Protein AF-A0A1F4DFY2-F1 (afdb_monomer)

Secondary structure (DSSP, 8-state):
----PPPPPTT-S---HHHHHHHHHHHT--HHHHHHHHHHTTSS-HHHHHHHHHHIIIIIHHHHHHHH---SS-HHHHHHHHHHHHHHHHHHHHHHTTSS-HHHHHHHHHHTT--HHHHHHHHHHTT----

Sequence (131 aa):
MVQVDQRAAPGSQAIQLYDVALLAHHFGVSRISALYRLKNLRLIDEREFQRLKSEEDTGAEKAVADFLAAADPVEERATRDEFRRRFLGLALEANRREEITQSKLTELAAMVGMKPRDVARLLSSAGFDKA

Foldseek 3Di:
DDPDDDDQPQLNDQDALLNLLLVCVVVVHDSLVSLVVCVVVVSDDPVSSVVSVVLCVVPLVVLSCVLLPFDPDDPVSSVLSNCLSVQLVVLVVCCVVVVDPLVVSLVSNVVSPDDSVSSVSNCVSRVVPDD

Nearest PDB structures (foldseek):
  8cqd-assembly1_B  TM=3.254E-01  e=4.197E+00  uncultured Gammaproteobacteria bacterium
  8cqd-assembly1_D  TM=3.734E-01  e=7.024E+00  uncultured Gammaproteobacteria bacterium
  5cxi-assembly1_A  TM=3.503E-01  e=7.785E+00  Mycobacterium tuberculosis H37Rv
  5cw8-assembly1_B  TM=2.869E-01  e=9.566E+00  Mycobacterium tuberculosis H37Rv

Radius of gyration: 15.31 Å; Cα contacts (8 Å, |Δi|>4): 91; chains: 1; bounding box: 40×36×36 Å

Mean predicted aligned error: 10.97 Å

Solvent-accessible surface area (backbone atoms only — not comparable to full-atom values): 7783 Å² total; per-residue (Å²): 134,84,82,75,79,74,76,72,57,91,82,68,68,82,84,47,68,67,56,38,44,52,51,8,60,76,70,75,47,54,49,69,57,35,51,54,49,37,44,75,69,64,73,40,55,72,68,56,48,53,51,51,49,50,46,50,76,70,54,51,45,56,47,54,43,61,66,58,69,54,68,76,93,41,75,72,53,40,52,53,34,49,50,45,48,55,53,50,53,52,43,51,53,34,37,76,70,66,76,38,51,72,69,53,42,52,54,56,42,43,76,72,70,47,53,73,71,58,50,51,46,40,39,52,66,71,67,62,74,78,134

Structure (mmCIF, N/CA/C/O backbone):
data_AF-A0A1F4DFY2-F1
#
_entry.id   AF-A0A1F4DFY2-F1
#
loop_
_atom_site.group_PDB
_atom_site.id
_atom_site.type_symbol
_atom_site.label_atom_id
_atom_site.label_alt_id
_atom_site.label_comp_id
_atom_site.label_asym_id
_atom_site.label_entity_id
_atom_site.label_seq_id
_atom_site.pdbx_PDB_ins_code
_atom_site.Cartn_x
_atom_site.Cartn_y
_atom_site.Cartn_z
_atom_site.occupancy
_atom_site.B_iso_or_equiv
_atom_site.auth_seq_id
_atom_site.auth_comp_id
_atom_site.auth_asym_id
_atom_site.auth_atom_id
_atom_site.pdbx_PDB_model_num
ATOM 1 N N . MET A 1 1 ? -15.963 -24.064 19.333 1.00 37.53 1 MET A N 1
ATOM 2 C CA . MET A 1 1 ? -16.410 -23.837 17.942 1.00 37.53 1 MET A CA 1
ATOM 3 C C . MET A 1 1 ? -15.309 -23.050 17.258 1.00 37.53 1 MET A C 1
ATOM 5 O O . MET A 1 1 ? -14.998 -21.971 17.737 1.00 37.53 1 MET A O 1
ATOM 9 N N . VAL A 1 2 ? -14.643 -23.612 16.250 1.00 43.22 2 VAL A N 1
ATOM 10 C CA . VAL A 1 2 ? -13.632 -22.875 15.474 1.00 43.22 2 VAL A CA 1
ATOM 11 C C . VAL A 1 2 ? -14.401 -22.033 14.460 1.00 43.22 2 VAL A C 1
ATOM 13 O O . VAL A 1 2 ? -15.092 -22.601 13.616 1.00 43.22 2 VAL A O 1
ATOM 16 N N . GLN A 1 3 ? -14.360 -20.705 14.586 1.00 40.03 3 GLN A N 1
ATOM 17 C CA . GLN A 1 3 ? -14.871 -19.824 13.538 1.00 40.03 3 GLN A CA 1
ATOM 18 C C . GLN A 1 3 ? -13.947 -19.970 12.331 1.00 40.03 3 GLN A C 1
ATOM 20 O O . GLN A 1 3 ? -12.780 -19.594 12.374 1.00 40.03 3 GLN A O 1
ATOM 25 N N . VAL A 1 4 ? -14.457 -20.607 11.281 1.00 43.12 4 VAL A N 1
ATOM 26 C CA . VAL A 1 4 ? -13.789 -20.642 9.985 1.00 43.12 4 VAL A CA 1
ATOM 27 C C . VAL A 1 4 ? -14.144 -19.334 9.303 1.00 43.12 4 VAL A C 1
ATOM 29 O O . VAL A 1 4 ? -15.251 -19.190 8.787 1.00 43.12 4 VAL A O 1
ATOM 32 N N . ASP A 1 5 ? -13.225 -18.377 9.358 1.00 50.53 5 ASP A N 1
ATOM 33 C CA . ASP A 1 5 ? -13.340 -17.164 8.565 1.00 50.53 5 ASP A CA 1
ATOM 34 C C . ASP A 1 5 ? -13.264 -17.554 7.082 1.00 50.53 5 ASP A C 1
ATOM 36 O O . ASP A 1 5 ? -12.332 -18.241 6.633 1.00 50.53 5 ASP A O 1
ATOM 40 N N . GLN A 1 6 ? -14.321 -17.243 6.333 1.00 46.38 6 GLN A N 1
ATOM 41 C CA . GLN A 1 6 ? -14.402 -17.625 4.931 1.00 46.38 6 GLN A CA 1
ATOM 42 C C . GLN A 1 6 ? -13.344 -16.828 4.178 1.00 46.38 6 GLN A C 1
ATOM 44 O O . GLN A 1 6 ? -13.362 -15.599 4.174 1.00 46.38 6 GLN A O 1
ATOM 49 N N . ARG A 1 7 ? -12.419 -17.520 3.498 1.00 50.69 7 ARG A N 1
ATOM 50 C CA . ARG A 1 7 ? -11.522 -16.850 2.552 1.00 50.69 7 ARG A CA 1
ATOM 51 C C . ARG A 1 7 ? -12.397 -16.060 1.584 1.00 50.69 7 ARG A C 1
ATOM 53 O O . ARG A 1 7 ? -13.225 -16.658 0.898 1.00 50.69 7 ARG A O 1
ATOM 60 N N . ALA A 1 8 ? -12.202 -14.741 1.540 1.00 51.12 8 ALA A N 1
ATOM 61 C CA . ALA A 1 8 ? -12.824 -13.894 0.532 1.00 51.12 8 ALA A CA 1
ATOM 62 C C . ALA A 1 8 ? -12.643 -14.556 -0.845 1.00 51.12 8 ALA A C 1
ATOM 64 O O . ALA A 1 8 ? -11.573 -15.123 -1.111 1.00 51.12 8 ALA A O 1
ATOM 65 N N . ALA A 1 9 ? -13.694 -14.551 -1.669 1.00 48.84 9 ALA A N 1
ATOM 66 C CA . ALA A 1 9 ? -13.674 -15.236 -2.953 1.00 48.84 9 ALA A CA 1
ATOM 67 C C . ALA A 1 9 ? -12.418 -14.827 -3.752 1.00 48.84 9 ALA A C 1
ATOM 69 O O . ALA A 1 9 ? -11.998 -13.669 -3.684 1.00 48.84 9 ALA A O 1
ATOM 70 N N . PRO A 1 10 ? -11.775 -15.748 -4.491 1.00 42.94 10 PRO A N 1
ATOM 71 C CA . PRO A 1 10 ? -10.627 -15.399 -5.322 1.00 42.94 10 PRO A CA 1
ATOM 72 C C . PRO A 1 10 ? -10.972 -14.204 -6.227 1.00 42.94 10 PRO A C 1
ATOM 74 O O . PRO A 1 10 ? -11.944 -14.266 -6.974 1.00 42.94 10 PRO A O 1
ATOM 77 N N . GLY A 1 11 ? -10.219 -13.105 -6.117 1.00 51.62 11 GLY A N 1
ATOM 78 C CA . GLY A 1 11 ? -10.480 -11.863 -6.859 1.00 51.62 11 GLY A CA 1
ATOM 79 C C . GLY A 1 11 ? -11.500 -10.899 -6.233 1.00 51.62 11 GLY A C 1
ATOM 80 O O . GLY A 1 11 ? -11.770 -9.862 -6.822 1.00 51.62 11 GLY A O 1
ATOM 81 N N . SER A 1 12 ? -12.053 -11.182 -5.047 1.00 54.88 12 SER A N 1
ATOM 82 C CA . SER A 1 12 ? -12.945 -10.251 -4.331 1.00 54.88 12 SER A CA 1
ATOM 83 C C . SER A 1 12 ? -12.213 -9.309 -3.368 1.00 54.88 12 SER A C 1
ATOM 85 O O . SER A 1 12 ? -12.847 -8.485 -2.710 1.00 54.88 12 SER A O 1
ATOM 87 N N . GLN A 1 13 ? -10.896 -9.462 -3.214 1.00 67.12 13 GLN A N 1
ATOM 88 C CA . GLN A 1 13 ? -10.068 -8.548 -2.429 1.00 67.12 13 GLN A CA 1
ATOM 89 C C . GLN A 1 13 ? -9.630 -7.405 -3.339 1.00 67.12 13 GLN A C 1
ATOM 91 O O . GLN A 1 13 ? -8.865 -7.620 -4.276 1.00 6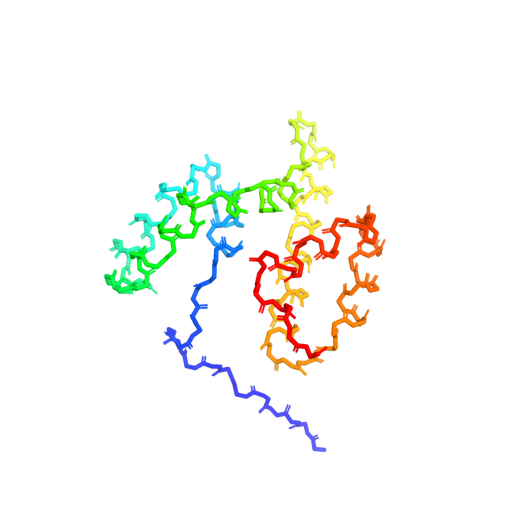7.12 13 GLN A O 1
ATOM 96 N N . ALA A 1 14 ? -10.126 -6.199 -3.062 1.00 79.50 14 ALA A N 1
ATOM 97 C CA . ALA A 1 14 ? -9.718 -5.007 -3.790 1.00 79.50 14 ALA A CA 1
ATOM 98 C C . ALA A 1 14 ? -8.230 -4.735 -3.534 1.00 79.50 14 ALA A C 1
ATOM 100 O O . ALA A 1 14 ? -7.852 -4.421 -2.402 1.00 79.50 14 ALA A O 1
ATOM 101 N N . ILE A 1 15 ? -7.408 -4.831 -4.582 1.00 84.94 15 ILE A N 1
ATOM 102 C CA . ILE A 1 15 ? -5.970 -4.544 -4.510 1.00 84.94 15 ILE A CA 1
ATOM 103 C C . ILE A 1 15 ? -5.765 -3.074 -4.131 1.00 84.94 15 ILE A C 1
ATOM 105 O O . ILE A 1 15 ? -6.375 -2.177 -4.722 1.00 84.94 15 ILE A O 1
ATOM 109 N N . GLN A 1 16 ? -4.905 -2.822 -3.149 1.00 85.06 16 GLN A N 1
ATOM 110 C CA . GLN A 1 16 ? -4.552 -1.481 -2.688 1.00 85.06 16 GLN A CA 1
ATOM 111 C C . GLN A 1 16 ? -3.171 -1.058 -3.194 1.00 85.06 16 GLN A C 1
ATOM 113 O O . GLN A 1 16 ? -2.349 -1.881 -3.601 1.00 85.06 16 GLN A O 1
ATOM 118 N N . LEU A 1 17 ? -2.875 0.243 -3.132 1.00 82.00 17 LEU A N 1
ATOM 119 C CA . LEU A 1 17 ? -1.583 0.769 -3.578 1.00 82.00 17 LEU A CA 1
ATOM 120 C C . LEU A 1 17 ? -0.398 0.165 -2.797 1.00 82.00 17 LEU A C 1
ATOM 122 O O . LEU A 1 17 ? 0.667 -0.068 -3.369 1.00 82.00 17 LEU A O 1
ATOM 126 N N . TYR A 1 18 ? -0.579 -0.163 -1.512 1.00 79.44 18 TYR A N 1
ATOM 127 C CA . TYR A 1 18 ? 0.463 -0.822 -0.716 1.00 79.44 18 TYR A CA 1
ATOM 128 C C . TYR A 1 18 ? 0.763 -2.258 -1.187 1.00 79.44 18 TYR A C 1
ATOM 130 O O . TYR A 1 18 ? 1.915 -2.685 -1.106 1.00 79.44 18 TYR A O 1
ATOM 138 N N . ASP A 1 19 ? -0.217 -2.982 -1.743 1.00 84.94 19 ASP A N 1
ATOM 139 C CA . ASP A 1 19 ? -0.008 -4.321 -2.318 1.00 84.94 19 ASP A CA 1
ATOM 140 C C . ASP A 1 19 ? 0.846 -4.236 -3.585 1.00 84.94 19 ASP A C 1
ATOM 142 O O . ASP A 1 19 ? 1.801 -4.991 -3.772 1.00 84.94 19 ASP A O 1
ATOM 146 N N . VAL A 1 20 ? 0.539 -3.258 -4.441 1.00 87.12 20 VAL A N 1
ATOM 147 C CA . VAL A 1 20 ? 1.302 -2.954 -5.660 1.00 87.12 20 VAL A CA 1
ATOM 148 C C . VAL A 1 20 ? 2.751 -2.637 -5.309 1.00 87.12 20 VAL A C 1
ATOM 150 O O . VAL A 1 20 ? 3.678 -3.114 -5.963 1.00 87.12 20 VAL A O 1
ATOM 153 N N . ALA A 1 21 ? 2.951 -1.854 -4.255 1.00 81.62 21 ALA A N 1
ATOM 154 C CA . ALA A 1 21 ? 4.263 -1.463 -3.784 1.00 81.62 21 ALA A CA 1
ATOM 155 C C . ALA A 1 21 ? 5.059 -2.658 -3.232 1.00 81.62 21 ALA A C 1
ATOM 157 O O . ALA A 1 21 ? 6.239 -2.820 -3.553 1.00 81.62 21 ALA A O 1
ATOM 158 N N . LEU A 1 22 ? 4.404 -3.536 -2.465 1.00 79.81 22 LEU A N 1
ATOM 159 C CA . LEU A 1 22 ? 4.998 -4.779 -1.978 1.00 79.81 22 LEU A CA 1
ATOM 160 C C . LEU A 1 22 ? 5.439 -5.682 -3.141 1.00 79.81 22 LEU A C 1
ATOM 162 O O . LEU A 1 22 ? 6.557 -6.199 -3.128 1.00 79.81 22 LEU A O 1
ATOM 166 N N . LEU A 1 23 ? 4.590 -5.836 -4.162 1.00 84.75 23 LEU A N 1
ATOM 167 C CA . LEU A 1 23 ? 4.889 -6.621 -5.363 1.00 84.75 23 LEU A CA 1
ATOM 168 C C . LEU A 1 23 ? 6.053 -6.026 -6.156 1.00 84.75 23 LEU A C 1
ATOM 170 O O . LEU A 1 23 ? 6.967 -6.750 -6.547 1.00 84.75 23 LEU A O 1
ATOM 174 N N . ALA A 1 24 ? 6.038 -4.711 -6.368 1.00 85.06 24 ALA A N 1
ATOM 175 C CA . ALA A 1 24 ? 7.099 -3.995 -7.064 1.00 85.06 24 ALA A CA 1
ATOM 176 C C . ALA A 1 24 ? 8.458 -4.231 -6.393 1.00 85.06 24 ALA A C 1
ATOM 178 O O . ALA A 1 24 ? 9.417 -4.623 -7.056 1.00 85.06 24 ALA A O 1
ATOM 179 N N . HIS A 1 25 ? 8.506 -4.100 -5.064 1.00 77.00 25 HIS A N 1
ATOM 180 C CA . HIS A 1 25 ? 9.703 -4.387 -4.287 1.00 77.00 25 HIS A CA 1
ATOM 181 C C . HIS A 1 25 ? 10.125 -5.860 -4.394 1.00 77.00 25 HIS A C 1
ATOM 183 O O . HIS A 1 25 ? 11.288 -6.149 -4.654 1.00 77.00 25 HIS A O 1
ATOM 189 N N . HIS A 1 26 ? 9.195 -6.799 -4.198 1.00 80.19 26 HIS A N 1
ATOM 190 C CA . HIS A 1 26 ? 9.499 -8.233 -4.221 1.00 80.19 26 HIS A CA 1
ATOM 191 C C . HIS A 1 26 ? 10.094 -8.694 -5.559 1.00 80.19 26 HIS A C 1
ATOM 193 O O . HIS A 1 26 ? 11.004 -9.517 -5.574 1.00 80.19 26 HIS A O 1
ATOM 199 N N . PHE A 1 27 ? 9.611 -8.142 -6.675 1.00 82.94 27 PHE A N 1
ATOM 200 C CA . PHE A 1 27 ? 10.086 -8.488 -8.015 1.00 82.94 27 PHE A CA 1
ATOM 201 C C . PHE A 1 27 ? 11.176 -7.551 -8.560 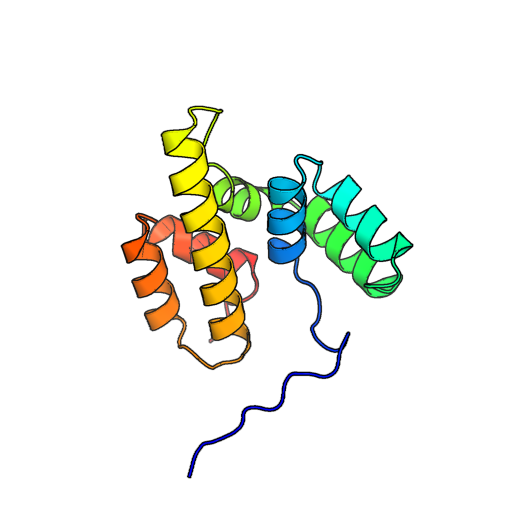1.00 82.94 27 PHE A C 1
ATOM 203 O O . PHE A 1 27 ? 11.622 -7.752 -9.688 1.00 82.94 27 PHE A O 1
ATOM 210 N N . GLY A 1 28 ? 11.603 -6.534 -7.803 1.00 81.06 28 GLY A N 1
ATOM 211 C CA . GLY A 1 28 ? 12.624 -5.576 -8.244 1.00 81.06 28 GLY A CA 1
ATOM 212 C C . GLY A 1 28 ? 12.203 -4.733 -9.454 1.00 81.06 28 GLY A C 1
ATOM 213 O O . GLY A 1 28 ? 13.030 -4.411 -10.304 1.00 81.06 28 GLY A O 1
ATOM 214 N N . VAL A 1 29 ? 10.914 -4.399 -9.564 1.00 84.50 29 VAL A N 1
ATOM 215 C CA . VAL A 1 29 ? 10.349 -3.609 -10.670 1.00 84.50 29 VAL A CA 1
ATOM 216 C C . VAL A 1 29 ? 9.754 -2.298 -10.165 1.00 84.50 29 VAL A C 1
ATOM 218 O O . VAL A 1 29 ? 9.514 -2.117 -8.975 1.00 84.50 29 VAL A O 1
ATOM 221 N N . SER A 1 30 ? 9.472 -1.366 -11.077 1.00 86.31 30 SER A N 1
ATOM 222 C CA . SER A 1 30 ? 8.747 -0.144 -10.717 1.00 86.31 30 SER A CA 1
ATOM 223 C C . SER A 1 30 ? 7.283 -0.441 -10.340 1.00 86.31 30 SER A C 1
ATOM 225 O O . SER A 1 30 ? 6.685 -1.398 -10.844 1.00 86.31 30 SER A O 1
ATOM 227 N N . ARG A 1 31 ? 6.669 0.411 -9.505 1.00 85.69 31 ARG A N 1
ATOM 228 C CA . ARG A 1 31 ? 5.240 0.301 -9.138 1.00 85.69 31 ARG A CA 1
ATOM 229 C C . ARG A 1 31 ? 4.325 0.387 -10.359 1.00 85.69 31 ARG A C 1
ATOM 231 O O . ARG A 1 31 ? 3.420 -0.431 -10.500 1.00 85.69 31 ARG A O 1
ATOM 238 N N . ILE A 1 32 ? 4.626 1.277 -11.307 1.00 90.50 32 ILE A N 1
ATOM 239 C CA . ILE A 1 32 ? 3.877 1.367 -12.566 1.00 90.50 32 ILE A CA 1
ATOM 240 C C . ILE A 1 32 ? 4.006 0.082 -13.406 1.00 90.50 32 ILE A C 1
ATOM 242 O O . ILE A 1 32 ? 3.013 -0.396 -13.953 1.00 90.50 32 ILE A O 1
ATOM 246 N N . SER A 1 33 ? 5.188 -0.546 -13.456 1.00 92.06 33 SER A N 1
ATOM 247 C CA . SER A 1 33 ? 5.372 -1.851 -14.111 1.00 92.06 33 SER A CA 1
ATOM 248 C C . SER A 1 33 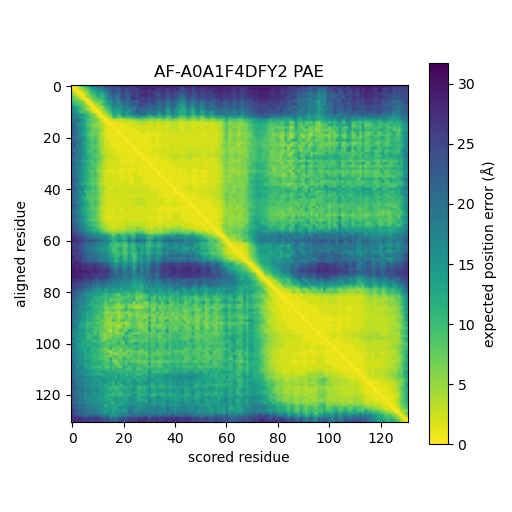? 4.551 -2.951 -13.430 1.00 92.06 33 SER A C 1
ATOM 250 O O . SER A 1 33 ? 3.932 -3.761 -14.124 1.00 92.06 33 SER A O 1
ATOM 252 N N . ALA A 1 34 ? 4.502 -2.966 -12.094 1.00 92.00 34 ALA A N 1
ATOM 253 C CA . ALA A 1 34 ? 3.673 -3.898 -11.333 1.00 92.00 34 ALA A CA 1
ATOM 254 C C . ALA A 1 34 ? 2.170 -3.694 -11.617 1.00 92.00 34 ALA A C 1
ATOM 256 O O . ALA A 1 34 ? 1.472 -4.675 -11.874 1.00 92.00 34 ALA A O 1
ATOM 257 N N . LEU A 1 35 ? 1.685 -2.445 -11.689 1.00 92.38 35 LEU A N 1
ATOM 258 C CA . LEU A 1 35 ? 0.294 -2.128 -12.059 1.00 92.38 35 LEU A CA 1
ATOM 259 C C . LEU A 1 35 ? -0.087 -2.671 -13.438 1.00 92.38 35 LEU A C 1
ATOM 261 O O . LEU A 1 35 ? -1.107 -3.347 -13.583 1.00 92.38 35 LEU A O 1
ATOM 265 N N . TYR A 1 36 ? 0.741 -2.424 -14.457 1.00 95.50 36 TYR A N 1
ATOM 266 C CA . TYR A 1 36 ? 0.489 -2.976 -15.790 1.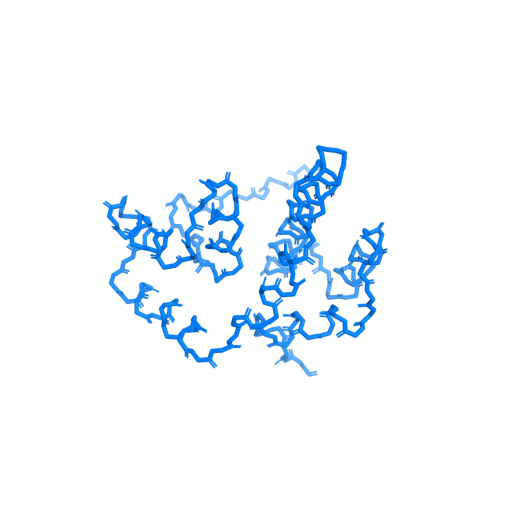00 95.50 36 TYR A CA 1
ATOM 267 C C . TYR A 1 36 ? 0.509 -4.506 -15.785 1.00 95.50 36 TYR A C 1
ATOM 269 O O . TYR A 1 36 ? -0.271 -5.132 -16.503 1.00 95.50 36 TYR A O 1
ATOM 277 N N . ARG A 1 37 ? 1.362 -5.132 -14.965 1.00 95.12 37 ARG A N 1
ATOM 278 C CA . ARG A 1 37 ? 1.401 -6.592 -14.835 1.00 95.12 37 ARG A CA 1
ATOM 279 C C . ARG A 1 37 ? 0.112 -7.140 -14.222 1.00 95.12 37 ARG A C 1
ATOM 281 O O . ARG A 1 37 ? -0.416 -8.108 -14.762 1.00 95.12 37 ARG A O 1
ATOM 288 N N . LEU A 1 38 ? -0.418 -6.508 -13.173 1.00 93.81 38 LEU A N 1
ATOM 289 C CA . LEU A 1 38 ? -1.701 -6.877 -12.559 1.00 93.81 38 LEU A CA 1
ATOM 290 C C . LEU A 1 38 ? -2.858 -6.792 -13.565 1.00 93.81 38 LEU A C 1
ATOM 292 O O . LEU A 1 38 ? -3.631 -7.743 -13.691 1.00 93.81 38 LEU A O 1
ATOM 296 N N . LYS A 1 39 ? -2.920 -5.703 -14.344 1.00 94.25 39 LYS A N 1
ATOM 297 C CA . LYS A 1 39 ? -3.911 -5.525 -15.418 1.00 94.25 39 LYS A CA 1
ATOM 298 C C . LYS A 1 39 ? -3.775 -6.594 -16.506 1.00 94.25 39 LYS A C 1
ATOM 300 O O . LYS A 1 39 ? -4.756 -7.228 -16.886 1.00 94.25 39 LYS A O 1
ATOM 305 N N . ASN A 1 40 ? -2.555 -6.850 -16.980 1.00 94.56 40 ASN A N 1
ATOM 306 C CA . ASN A 1 40 ? -2.297 -7.843 -18.030 1.00 94.56 40 ASN A CA 1
ATOM 307 C C . ASN A 1 40 ? -2.629 -9.276 -17.585 1.00 94.56 40 ASN A C 1
ATOM 309 O O . ASN A 1 40 ? -3.038 -10.094 -18.406 1.00 94.56 40 ASN A O 1
ATOM 313 N N . LEU A 1 41 ? -2.477 -9.574 -16.292 1.00 94.44 41 LEU A N 1
ATOM 314 C CA . LEU A 1 41 ? -2.864 -10.850 -15.686 1.00 94.44 41 LEU A CA 1
ATOM 315 C C . LEU A 1 41 ? -4.357 -10.931 -15.337 1.00 94.44 41 LEU A C 1
ATOM 317 O O . LEU A 1 41 ? -4.798 -11.970 -14.855 1.00 94.44 41 LEU A O 1
ATOM 321 N N . ARG A 1 42 ? -5.134 -9.870 -15.602 1.00 90.81 42 ARG A N 1
ATOM 322 C CA . ARG A 1 42 ? -6.568 -9.765 -15.286 1.00 90.81 42 ARG A CA 1
ATOM 323 C C . ARG A 1 42 ? -6.875 -9.946 -13.795 1.00 90.81 42 ARG A C 1
ATOM 325 O O . ARG A 1 42 ? -7.932 -10.455 -13.440 1.00 90.81 42 ARG A O 1
ATOM 332 N N . LEU A 1 43 ? -5.938 -9.544 -12.935 1.00 89.69 43 LEU A N 1
ATOM 333 C CA . LEU A 1 43 ? -6.129 -9.518 -11.481 1.00 89.69 43 LEU A CA 1
ATOM 334 C C . LEU A 1 43 ? -6.822 -8.234 -11.011 1.00 89.69 43 LEU A C 1
ATOM 336 O O . LEU A 1 43 ? -7.330 -8.205 -9.898 1.00 89.69 43 LEU A O 1
ATOM 340 N N . ILE A 1 44 ? -6.822 -7.202 -11.858 1.00 91.19 44 ILE A N 1
ATOM 341 C CA . ILE A 1 44 ? -7.572 -5.956 -11.690 1.00 91.19 44 ILE A CA 1
ATOM 342 C C . ILE A 1 44 ? -8.241 -5.583 -13.012 1.00 91.19 44 ILE A C 1
ATOM 344 O O . ILE A 1 44 ? -7.708 -5.895 -14.087 1.00 91.19 44 ILE A O 1
ATOM 348 N N . ASP A 1 45 ? -9.383 -4.908 -12.940 1.00 90.81 45 ASP A N 1
ATOM 349 C CA . ASP A 1 45 ? -10.072 -4.363 -14.108 1.00 90.81 45 ASP A CA 1
ATOM 350 C C . ASP A 1 45 ? -9.551 -2.965 -14.517 1.00 90.81 45 ASP A C 1
ATOM 352 O O . ASP A 1 45 ? -8.628 -2.403 -13.917 1.00 90.81 45 ASP A O 1
ATOM 356 N N . GLU A 1 46 ? -10.114 -2.391 -15.589 1.00 92.44 46 GLU A N 1
ATOM 357 C CA . GLU A 1 46 ? -9.718 -1.056 -16.062 1.00 92.44 46 GLU A CA 1
ATOM 358 C C . GLU A 1 46 ? -10.000 0.035 -15.024 1.00 92.44 46 GLU A C 1
ATOM 360 O O . GLU A 1 46 ? -9.212 0.965 -14.870 1.00 92.44 46 GLU A O 1
ATOM 365 N N . ARG A 1 47 ? -11.116 -0.071 -14.299 1.00 92.12 47 ARG A N 1
ATOM 366 C CA . ARG A 1 47 ? -11.527 0.926 -13.310 1.00 92.12 47 ARG A CA 1
ATOM 367 C C . ARG A 1 47 ? -10.567 0.921 -12.123 1.00 92.12 47 ARG A C 1
ATOM 369 O O . ARG A 1 47 ? -10.141 1.986 -11.679 1.00 92.12 47 ARG A O 1
ATOM 376 N N . GLU A 1 48 ? -10.213 -0.258 -11.627 1.00 92.00 48 GLU A N 1
ATOM 377 C CA . GLU A 1 48 ? -9.232 -0.452 -10.563 1.00 92.00 48 GLU A CA 1
ATOM 378 C C . GLU A 1 48 ? -7.844 0.021 -10.987 1.00 92.00 48 GLU A C 1
ATOM 380 O O . GLU A 1 48 ? -7.175 0.708 -10.215 1.00 92.00 48 GLU A O 1
ATOM 385 N N . PHE A 1 49 ? -7.435 -0.272 -12.225 1.00 93.38 49 PHE A N 1
ATOM 386 C CA . PHE A 1 49 ? -6.175 0.216 -12.774 1.00 93.38 49 PHE A CA 1
ATOM 387 C C . PHE A 1 49 ? -6.109 1.746 -12.780 1.00 93.38 49 PHE A C 1
ATOM 389 O O . PHE A 1 49 ? -5.126 2.308 -12.302 1.00 93.38 49 PHE A O 1
ATOM 396 N N . GLN A 1 50 ? -7.144 2.429 -13.281 1.00 93.06 50 GLN A N 1
ATOM 397 C CA . GLN A 1 50 ? -7.161 3.895 -13.313 1.00 93.06 50 GLN A CA 1
ATOM 398 C C . GLN A 1 50 ? -7.178 4.498 -11.906 1.00 93.06 50 GLN A C 1
ATOM 400 O O . GLN A 1 50 ? -6.467 5.471 -11.660 1.00 93.06 50 GLN A O 1
ATOM 405 N N .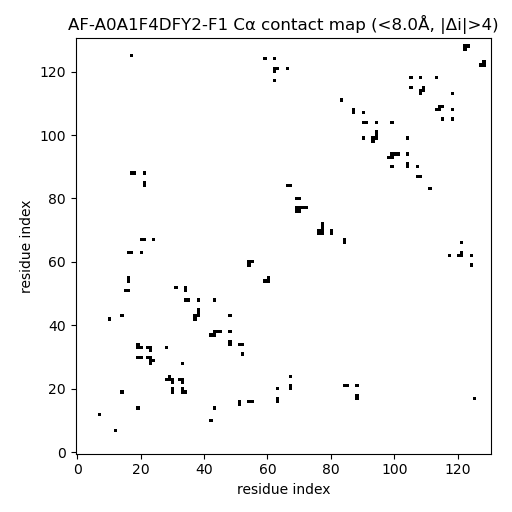 ARG A 1 51 ? -7.919 3.895 -10.963 1.00 90.62 51 ARG A N 1
ATOM 406 C CA . ARG A 1 51 ? -7.904 4.312 -9.554 1.00 90.62 51 ARG A CA 1
ATOM 407 C C . ARG A 1 51 ? -6.492 4.223 -8.973 1.00 90.62 51 ARG A C 1
ATOM 409 O O . ARG A 1 51 ? -5.958 5.237 -8.537 1.00 90.62 51 ARG A O 1
ATOM 416 N N . LEU A 1 52 ? -5.869 3.046 -9.023 1.00 88.62 52 LEU A N 1
ATOM 417 C CA . LEU A 1 52 ? -4.534 2.823 -8.459 1.00 88.62 52 LEU A CA 1
ATOM 418 C C . LEU A 1 52 ? -3.463 3.680 -9.140 1.00 88.62 52 LEU A C 1
ATOM 420 O O . LEU A 1 52 ? -2.565 4.192 -8.480 1.00 88.62 52 LEU A O 1
ATOM 424 N N . LYS A 1 53 ? -3.573 3.873 -10.458 1.00 90.38 53 LYS A N 1
ATOM 425 C CA . LYS A 1 53 ? -2.683 4.758 -11.208 1.00 90.38 53 LYS A CA 1
ATOM 426 C C . LYS A 1 53 ? -2.836 6.217 -10.774 1.00 90.38 53 LYS A C 1
ATOM 428 O O . LYS A 1 53 ? -1.833 6.888 -10.588 1.00 90.38 53 LYS A O 1
ATOM 433 N N . SER A 1 54 ? -4.063 6.690 -10.558 1.00 88.00 54 SER A N 1
ATOM 434 C CA . SER A 1 54 ? -4.297 8.051 -10.060 1.00 88.00 54 SER A CA 1
ATOM 435 C C . SER A 1 54 ? -3.789 8.259 -8.626 1.00 88.00 54 SER A C 1
ATOM 437 O O . SER A 1 54 ? -3.284 9.331 -8.305 1.00 88.00 54 SER A O 1
ATOM 439 N N . GLU A 1 55 ? -3.876 7.238 -7.767 1.00 82.12 55 GLU A N 1
ATOM 440 C CA . GLU A 1 55 ? -3.328 7.271 -6.403 1.00 82.12 55 GLU A CA 1
ATOM 441 C C . GLU A 1 55 ? -1.789 7.331 -6.408 1.00 82.12 55 GLU A C 1
ATOM 443 O O . GLU A 1 55 ? -1.203 8.068 -5.616 1.00 82.12 55 GLU A O 1
ATOM 448 N N . GLU A 1 56 ? -1.138 6.616 -7.333 1.00 79.06 56 GLU A N 1
ATOM 449 C CA . GLU A 1 56 ? 0.302 6.751 -7.592 1.00 79.06 56 GLU A CA 1
ATOM 450 C C . GLU A 1 56 ? 0.625 8.170 -8.102 1.00 79.06 56 GLU A C 1
ATOM 452 O O . GLU A 1 56 ? 1.393 8.887 -7.471 1.00 79.06 56 GLU A O 1
ATOM 457 N N . ASP A 1 57 ? -0.047 8.647 -9.154 1.00 78.62 57 ASP A N 1
ATOM 458 C CA . ASP A 1 57 ? 0.246 9.947 -9.783 1.00 78.62 57 ASP A CA 1
ATOM 459 C C . ASP A 1 57 ? 0.003 11.162 -8.849 1.00 78.62 57 ASP A C 1
ATOM 461 O O . ASP A 1 57 ? 0.582 12.232 -9.044 1.00 78.62 57 ASP A O 1
ATOM 465 N N . THR A 1 58 ? -0.851 11.031 -7.824 1.00 72.38 58 THR A N 1
ATOM 466 C CA . THR A 1 58 ? -1.185 12.114 -6.870 1.00 72.38 58 THR A CA 1
ATOM 467 C C . THR A 1 58 ? -0.211 12.250 -5.694 1.00 72.38 58 THR A C 1
ATOM 469 O O . THR A 1 58 ? -0.370 13.155 -4.872 1.00 72.38 58 THR A O 1
ATOM 472 N N . GLY A 1 59 ? 0.830 11.415 -5.604 1.00 62.56 59 GLY A N 1
ATOM 473 C CA . GLY A 1 59 ? 1.882 11.584 -4.595 1.00 62.56 59 GLY A CA 1
ATOM 474 C C . GLY A 1 59 ? 1.606 10.919 -3.240 1.00 62.56 59 GLY A C 1
ATOM 475 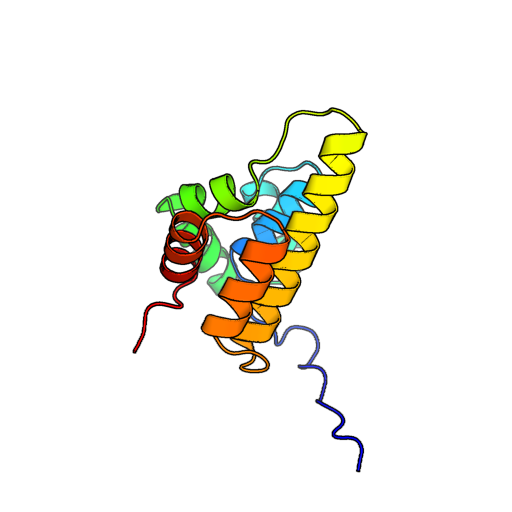O O . GLY A 1 59 ? 2.371 11.138 -2.291 1.00 62.56 59 GLY A O 1
ATOM 476 N N . ALA A 1 60 ? 0.610 10.023 -3.142 1.00 57.72 60 ALA A N 1
ATOM 477 C CA . ALA A 1 60 ? 0.567 9.014 -2.066 1.00 57.72 60 ALA A CA 1
ATOM 478 C C . ALA A 1 60 ? 1.858 8.156 -2.039 1.00 57.72 60 ALA A C 1
ATOM 480 O O . ALA A 1 60 ? 2.209 7.537 -1.029 1.00 57.72 60 ALA A O 1
ATOM 481 N N . GLU A 1 61 ? 2.620 8.220 -3.136 1.00 55.22 61 GLU A N 1
ATOM 482 C CA . GLU A 1 61 ? 3.979 7.739 -3.339 1.00 55.22 61 GLU A CA 1
ATOM 483 C C . GLU A 1 61 ? 4.911 7.951 -2.159 1.00 55.22 61 GLU A C 1
ATOM 485 O O . GLU A 1 61 ? 5.729 7.071 -1.924 1.00 55.22 61 GLU A O 1
ATOM 490 N N . LYS A 1 62 ? 4.833 9.078 -1.434 1.00 58.56 62 LYS A N 1
ATOM 491 C CA . LYS A 1 62 ? 5.810 9.396 -0.383 1.00 58.56 62 LYS A CA 1
ATOM 492 C C . LYS A 1 62 ? 5.627 8.534 0.860 1.00 58.56 62 LYS A C 1
ATOM 494 O O . LYS A 1 62 ? 6.612 8.071 1.411 1.00 58.56 62 LYS A O 1
ATOM 499 N N . ALA A 1 63 ? 4.391 8.256 1.268 1.00 59.91 63 ALA A N 1
ATOM 500 C CA . ALA A 1 63 ? 4.126 7.400 2.424 1.00 59.91 63 ALA A CA 1
ATOM 501 C C . ALA A 1 63 ? 4.404 5.922 2.110 1.00 59.91 63 ALA A C 1
ATOM 503 O O . ALA A 1 63 ? 4.944 5.201 2.944 1.00 59.91 63 ALA A O 1
ATOM 504 N N . VAL A 1 64 ? 4.103 5.490 0.882 1.00 58.34 64 VAL A N 1
ATOM 505 C CA . VAL A 1 64 ? 4.392 4.135 0.391 1.00 58.34 64 VA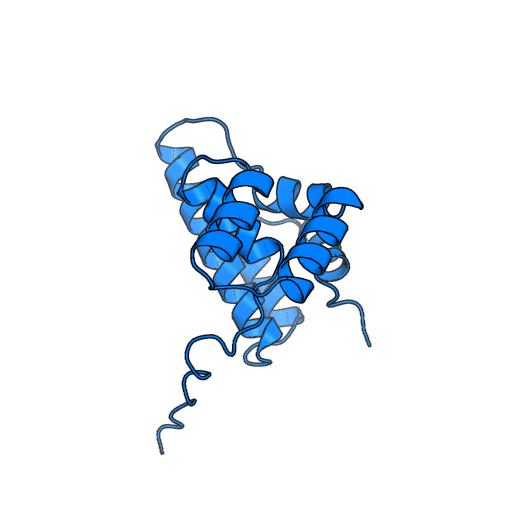L A CA 1
ATOM 506 C C . VAL A 1 64 ? 5.886 3.947 0.091 1.00 58.34 64 VAL A C 1
ATOM 508 O O . VAL A 1 64 ? 6.444 2.884 0.350 1.00 58.34 64 VAL A O 1
ATOM 511 N N . ALA A 1 65 ? 6.563 4.974 -0.425 1.00 57.56 65 ALA A N 1
ATOM 512 C CA . ALA A 1 65 ? 8.012 4.982 -0.583 1.00 57.56 65 ALA A CA 1
ATOM 513 C C . ALA A 1 65 ? 8.692 4.991 0.784 1.00 57.56 65 ALA A C 1
ATOM 515 O O . ALA A 1 65 ? 9.550 4.154 0.985 1.00 57.56 65 ALA A O 1
ATOM 516 N N . ASP A 1 66 ? 8.272 5.822 1.744 1.00 61.56 66 ASP A N 1
ATOM 517 C CA . ASP A 1 66 ? 8.787 5.811 3.123 1.00 61.56 66 ASP A CA 1
ATOM 518 C C . ASP A 1 66 ? 8.516 4.461 3.823 1.00 61.56 66 ASP A C 1
ATOM 520 O O . ASP A 1 66 ? 9.341 3.980 4.599 1.00 61.56 66 ASP A O 1
ATOM 524 N N . PHE A 1 67 ? 7.387 3.809 3.519 1.00 59.06 67 PHE A N 1
ATOM 525 C CA . PHE A 1 67 ? 7.060 2.459 3.989 1.00 59.06 67 PHE A CA 1
ATOM 526 C C . PHE A 1 67 ? 8.015 1.389 3.447 1.00 59.06 67 PHE A C 1
ATOM 528 O O . PHE A 1 67 ? 8.381 0.457 4.166 1.00 59.06 67 PHE A O 1
ATOM 535 N N . LEU A 1 68 ? 8.421 1.518 2.183 1.00 56.16 68 LEU A N 1
ATOM 536 C CA . LEU A 1 68 ? 9.331 0.587 1.519 1.00 56.16 68 LEU A CA 1
ATOM 537 C C . LEU A 1 68 ? 10.810 0.986 1.620 1.00 56.16 68 LEU A C 1
ATOM 539 O O . LEU A 1 68 ? 11.664 0.133 1.373 1.00 56.16 68 LEU A O 1
ATOM 543 N N . ALA A 1 69 ? 11.117 2.236 1.983 1.00 54.19 69 ALA A N 1
ATOM 544 C CA . ALA A 1 69 ? 12.451 2.825 2.071 1.00 54.19 69 ALA A CA 1
ATOM 545 C C . ALA A 1 69 ? 13.167 2.389 3.353 1.00 54.19 69 ALA A C 1
ATOM 547 O O . ALA A 1 69 ? 13.458 3.162 4.263 1.00 54.19 69 ALA A O 1
ATOM 548 N N . ALA A 1 70 ? 13.490 1.110 3.381 1.00 44.62 70 ALA A N 1
ATOM 549 C CA . ALA A 1 70 ? 14.686 0.572 4.003 1.00 44.62 70 ALA A CA 1
ATOM 550 C C . ALA A 1 70 ? 15.078 -0.612 3.110 1.00 44.62 70 ALA A C 1
ATOM 552 O O . ALA A 1 70 ? 14.237 -1.456 2.863 1.00 44.62 70 ALA A O 1
ATOM 553 N N . ALA A 1 71 ? 16.229 -0.765 2.482 1.00 44.19 71 ALA A N 1
ATOM 554 C CA . ALA A 1 71 ? 17.454 -0.011 2.382 1.00 44.19 71 ALA A CA 1
ATOM 555 C C . ALA A 1 71 ? 18.151 -0.486 1.086 1.00 44.19 71 ALA A C 1
ATOM 557 O O . ALA A 1 71 ? 17.770 -1.501 0.496 1.00 44.19 71 ALA A O 1
ATOM 558 N N . ASP A 1 72 ? 19.196 0.238 0.691 1.00 45.84 72 ASP A N 1
ATOM 559 C CA . ASP A 1 72 ? 20.244 -0.232 -0.219 1.00 45.84 72 ASP A CA 1
ATOM 560 C C . ASP A 1 72 ? 20.778 -1.638 0.149 1.00 45.84 72 ASP A C 1
ATOM 562 O O . ASP A 1 72 ? 20.730 -2.041 1.320 1.00 45.84 72 ASP A O 1
ATOM 566 N N . PRO A 1 73 ? 21.326 -2.383 -0.830 1.00 47.16 73 PRO A N 1
ATOM 567 C CA . PRO A 1 73 ? 21.639 -3.798 -0.704 1.00 47.16 73 PRO A CA 1
ATOM 568 C C . PRO A 1 73 ? 22.865 -4.027 0.188 1.00 47.16 73 PRO A C 1
ATOM 570 O O . PRO A 1 73 ? 24.012 -3.991 -0.248 1.00 47.16 73 PRO A O 1
ATOM 573 N N . VAL A 1 74 ? 22.602 -4.331 1.454 1.00 48.62 74 VAL A N 1
ATOM 574 C CA . VAL A 1 74 ? 23.480 -5.149 2.296 1.00 48.62 74 VAL A CA 1
ATOM 575 C C . VAL A 1 74 ? 22.631 -6.349 2.706 1.00 48.62 74 VAL A C 1
ATOM 577 O O . VAL A 1 74 ? 21.567 -6.145 3.283 1.00 48.62 74 VAL A O 1
ATOM 580 N N . GLU A 1 75 ? 23.032 -7.577 2.371 1.00 52.53 75 GLU A N 1
ATOM 581 C CA . GLU A 1 75 ? 22.172 -8.782 2.424 1.00 52.53 75 GLU A CA 1
ATOM 582 C C . GLU A 1 75 ? 21.451 -9.003 3.774 1.00 52.53 75 GLU A C 1
ATOM 584 O O . GLU A 1 75 ? 20.281 -9.398 3.812 1.00 52.53 75 GLU A O 1
ATOM 589 N N . GLU A 1 76 ? 22.089 -8.656 4.895 1.00 51.75 76 GLU A N 1
ATOM 590 C CA . GLU A 1 76 ? 21.465 -8.709 6.228 1.00 51.75 76 GLU A CA 1
ATOM 591 C C . GLU A 1 76 ? 20.404 -7.616 6.450 1.00 51.75 76 GLU A C 1
ATOM 593 O O . GLU A 1 76 ? 19.372 -7.867 7.081 1.00 51.75 76 GLU A O 1
ATOM 598 N N . ARG A 1 77 ? 20.611 -6.407 5.906 1.00 55.91 77 ARG A N 1
ATOM 599 C CA . ARG A 1 77 ? 19.597 -5.336 5.922 1.00 55.91 77 ARG A CA 1
ATOM 600 C C . ARG A 1 77 ? 18.441 -5.679 4.992 1.00 55.91 77 ARG A C 1
ATOM 602 O O . ARG A 1 77 ? 17.298 -5.594 5.420 1.00 55.91 77 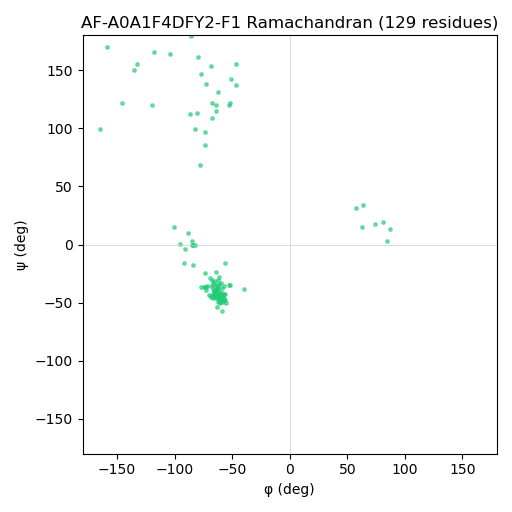ARG A O 1
ATOM 609 N N . ALA A 1 78 ? 18.732 -6.191 3.797 1.00 59.97 78 ALA A N 1
ATOM 610 C CA . ALA A 1 78 ? 17.722 -6.604 2.828 1.00 59.97 78 ALA A CA 1
ATOM 611 C C . ALA A 1 78 ? 16.747 -7.645 3.411 1.00 59.97 78 ALA A C 1
ATOM 613 O O . ALA A 1 78 ? 15.533 -7.504 3.249 1.00 59.97 78 ALA A O 1
ATOM 614 N N . THR A 1 79 ? 17.259 -8.626 4.165 1.00 63.16 79 THR A N 1
ATOM 615 C CA . THR A 1 79 ? 16.437 -9.656 4.828 1.00 63.16 79 THR A CA 1
ATOM 616 C C . THR A 1 79 ? 15.551 -9.062 5.928 1.00 63.16 79 THR A C 1
ATOM 618 O O . THR A 1 79 ? 14.353 -9.351 6.007 1.00 63.16 79 THR A O 1
ATOM 621 N N . ARG A 1 80 ? 16.116 -8.193 6.779 1.00 66.88 80 ARG A N 1
ATOM 622 C CA . ARG A 1 80 ? 15.368 -7.523 7.856 1.00 66.88 80 ARG A CA 1
ATOM 623 C C . ARG A 1 80 ? 14.287 -6.596 7.305 1.00 66.88 80 ARG A C 1
ATOM 625 O O . ARG A 1 80 ? 13.178 -6.542 7.840 1.00 66.88 80 ARG A O 1
ATOM 632 N N . ASP A 1 81 ? 14.602 -5.906 6.221 1.00 73.00 81 ASP A N 1
ATOM 633 C CA . ASP A 1 81 ? 13.698 -4.982 5.558 1.00 73.00 81 ASP A CA 1
ATOM 634 C C . ASP A 1 81 ? 12.589 -5.726 4.803 1.00 73.00 81 ASP A C 1
ATOM 636 O O . ASP A 1 81 ? 11.432 -5.304 4.814 1.00 73.00 81 ASP A O 1
ATOM 640 N N . GLU A 1 82 ? 12.890 -6.880 4.198 1.00 76.19 82 GLU A N 1
ATOM 641 C CA . GLU A 1 82 ? 11.877 -7.748 3.596 1.00 76.19 82 GLU A CA 1
ATOM 642 C C . GLU A 1 82 ? 10.897 -8.291 4.639 1.00 76.19 82 GLU A C 1
ATOM 644 O O . GLU A 1 82 ? 9.682 -8.211 4.431 1.00 76.19 82 GLU A O 1
ATOM 649 N N . PHE A 1 83 ? 11.401 -8.787 5.774 1.00 82.56 83 PHE A N 1
ATOM 650 C CA . PHE A 1 83 ? 10.551 -9.207 6.886 1.00 82.56 83 PHE A CA 1
ATOM 651 C C . PHE A 1 83 ? 9.630 -8.068 7.332 1.00 82.56 83 PHE A C 1
ATOM 653 O O . PHE A 1 83 ? 8.416 -8.256 7.414 1.00 82.56 83 PHE A O 1
ATOM 660 N N . ARG A 1 84 ? 10.192 -6.875 7.563 1.00 82.31 84 ARG A N 1
ATOM 661 C CA . ARG A 1 84 ? 9.437 -5.695 7.996 1.00 82.31 84 ARG A CA 1
ATOM 662 C C . ARG A 1 84 ? 8.323 -5.341 7.011 1.00 82.31 84 ARG A C 1
ATOM 664 O O . ARG A 1 84 ? 7.190 -5.142 7.440 1.00 82.31 84 ARG A O 1
ATOM 671 N N . ARG A 1 85 ? 8.608 -5.323 5.706 1.00 79.12 85 ARG A N 1
ATOM 672 C CA . ARG A 1 85 ? 7.610 -5.050 4.657 1.00 79.12 85 ARG A CA 1
ATOM 673 C C . ARG A 1 85 ? 6.472 -6.065 4.650 1.00 79.12 85 ARG A C 1
ATOM 675 O O . ARG A 1 85 ? 5.308 -5.674 4.669 1.00 79.12 85 ARG A O 1
ATOM 682 N N . ARG A 1 86 ? 6.798 -7.362 4.651 1.00 82.56 86 ARG A N 1
ATOM 683 C CA . ARG A 1 86 ? 5.793 -8.440 4.656 1.00 82.56 86 ARG A CA 1
ATOM 684 C C . ARG A 1 86 ? 4.938 -8.395 5.922 1.00 82.56 86 ARG A C 1
ATOM 686 O O . ARG A 1 86 ? 3.718 -8.479 5.839 1.00 82.56 86 ARG A O 1
ATOM 693 N N . PHE A 1 87 ? 5.574 -8.224 7.080 1.00 86.88 87 PHE A N 1
ATOM 694 C CA . PHE A 1 87 ? 4.897 -8.144 8.372 1.00 86.88 87 PHE A CA 1
ATOM 695 C C . PHE A 1 87 ? 3.912 -6.972 8.430 1.00 86.88 87 PHE A C 1
ATOM 697 O O . PHE A 1 87 ? 2.755 -7.150 8.803 1.00 86.88 87 PHE A O 1
ATOM 704 N N . LEU A 1 88 ? 4.344 -5.783 8.008 1.00 85.75 88 LEU A N 1
ATOM 705 C CA . LEU A 1 88 ? 3.482 -4.608 8.002 1.00 85.75 88 LEU A CA 1
ATOM 706 C C . LEU A 1 88 ? 2.355 -4.705 6.965 1.00 85.75 88 LEU A C 1
ATOM 708 O O . LEU A 1 88 ? 1.245 -4.263 7.247 1.00 85.75 88 LEU A O 1
ATOM 712 N N . GLY A 1 89 ? 2.613 -5.308 5.799 1.00 83.25 89 GLY A N 1
ATOM 713 C CA . GLY A 1 89 ? 1.574 -5.584 4.803 1.00 83.25 89 GLY A CA 1
ATOM 714 C C . GLY A 1 89 ? 0.465 -6.482 5.361 1.00 83.25 89 GLY A C 1
ATOM 715 O O . GLY A 1 89 ? -0.714 -6.178 5.203 1.00 83.25 89 GLY A O 1
ATOM 716 N N . LEU A 1 90 ? 0.831 -7.536 6.101 1.00 87.25 90 LEU A N 1
ATOM 717 C CA . LEU A 1 90 ? -0.140 -8.401 6.782 1.00 87.25 90 LEU A CA 1
ATOM 718 C C . LEU A 1 90 ? -0.926 -7.657 7.868 1.00 87.25 90 LEU A C 1
ATOM 720 O O . LEU A 1 90 ? -2.132 -7.855 7.993 1.00 87.25 90 LEU A O 1
ATOM 724 N N . ALA A 1 91 ? -0.264 -6.797 8.643 1.00 87.44 91 ALA A N 1
ATOM 725 C CA . ALA A 1 91 ? -0.928 -6.020 9.684 1.00 87.44 91 ALA A CA 1
ATOM 726 C C . ALA A 1 91 ? -1.935 -5.013 9.095 1.00 87.44 91 ALA A C 1
ATOM 728 O O . ALA A 1 91 ? -3.041 -4.873 9.615 1.00 87.44 91 ALA A O 1
ATOM 729 N N . LEU A 1 92 ? -1.583 -4.350 7.987 1.00 84.56 92 LEU A N 1
ATOM 730 C CA . LEU A 1 92 ? -2.491 -3.469 7.247 1.00 84.56 92 LEU A CA 1
ATOM 731 C C . LEU A 1 92 ? -3.717 -4.221 6.734 1.00 84.56 92 LEU A C 1
ATOM 733 O O . LEU A 1 92 ? -4.841 -3.755 6.911 1.00 84.56 92 LEU A O 1
ATOM 737 N N . GLU A 1 93 ? -3.504 -5.397 6.149 1.00 83.62 93 GLU A N 1
ATOM 738 C CA . GLU A 1 93 ? -4.592 -6.229 5.647 1.00 83.62 93 GLU A CA 1
ATOM 739 C C . GLU A 1 93 ? -5.512 -6.711 6.777 1.00 83.62 93 GLU A C 1
ATOM 741 O O . GLU A 1 93 ? -6.732 -6.663 6.634 1.00 83.62 93 GLU A O 1
ATOM 746 N N . ALA A 1 94 ? -4.956 -7.108 7.925 1.00 86.19 94 ALA A N 1
ATOM 747 C CA . ALA A 1 94 ? -5.744 -7.475 9.101 1.00 86.19 94 ALA A CA 1
ATOM 748 C C . ALA A 1 94 ? -6.575 -6.292 9.631 1.00 86.19 94 ALA A C 1
ATOM 750 O O . ALA A 1 94 ? -7.748 -6.463 9.951 1.00 86.19 94 ALA A O 1
ATOM 751 N N . ASN A 1 95 ? -6.004 -5.082 9.674 1.00 85.06 95 ASN A N 1
ATOM 752 C CA . ASN A 1 95 ? -6.732 -3.875 10.083 1.00 85.06 95 ASN A CA 1
ATOM 753 C C . ASN A 1 95 ? -7.862 -3.538 9.097 1.00 85.06 95 ASN A C 1
ATOM 755 O O . ASN A 1 95 ? -8.971 -3.218 9.510 1.00 85.06 95 ASN A O 1
ATOM 759 N N . ARG A 1 96 ? -7.613 -3.667 7.787 1.00 81.81 96 ARG A N 1
ATOM 760 C CA . ARG A 1 96 ? -8.622 -3.447 6.736 1.00 81.81 96 ARG A CA 1
ATOM 761 C C . ARG A 1 96 ? -9.795 -4.426 6.824 1.00 81.81 96 ARG A C 1
ATOM 763 O O . ARG A 1 96 ? -10.901 -4.084 6.423 1.00 81.81 96 ARG A O 1
ATOM 770 N N . ARG A 1 97 ? -9.546 -5.643 7.311 1.00 84.25 97 ARG A N 1
ATOM 771 C CA . ARG A 1 97 ? -10.572 -6.665 7.565 1.00 84.25 97 ARG A CA 1
ATOM 772 C C . ARG A 1 97 ? -11.244 -6.536 8.930 1.00 84.25 97 ARG A C 1
ATOM 774 O O . ARG A 1 97 ? -12.056 -7.386 9.257 1.00 84.25 97 ARG A O 1
ATOM 781 N N . GLU A 1 98 ? -10.895 -5.515 9.713 1.00 84.44 98 GLU A N 1
ATOM 782 C CA . GLU A 1 98 ? -11.386 -5.312 11.084 1.00 84.44 98 GLU A CA 1
ATOM 783 C C . GLU A 1 98 ? -10.990 -6.439 12.066 1.00 84.44 98 GLU A C 1
ATOM 785 O O . GLU A 1 98 ? -11.489 -6.500 13.187 1.00 84.44 98 GLU A O 1
ATOM 790 N N . GLU A 1 99 ? -10.026 -7.290 11.694 1.00 90.06 99 GLU A N 1
ATOM 791 C CA . GLU A 1 99 ? -9.483 -8.365 12.544 1.00 90.06 99 GLU A CA 1
ATOM 792 C C . GLU A 1 99 ? -8.583 -7.818 13.661 1.00 90.06 99 GLU A C 1
ATOM 794 O O . GLU A 1 99 ? -8.384 -8.443 14.705 1.00 90.06 99 GLU A O 1
ATOM 799 N N . ILE A 1 100 ? -8.013 -6.631 13.443 1.00 87.94 100 ILE A N 1
ATOM 800 C CA . ILE A 1 100 ? -7.280 -5.875 14.457 1.00 87.94 100 ILE A CA 1
ATOM 801 C C . ILE A 1 100 ? -7.730 -4.418 14.456 1.00 87.94 100 ILE A C 1
ATOM 803 O O . ILE A 1 100 ? -8.166 -3.882 13.443 1.00 87.94 100 ILE A O 1
ATOM 807 N N . THR A 1 101 ? -7.565 -3.752 15.597 1.00 90.69 101 THR A N 1
ATOM 808 C CA . THR A 1 101 ? -7.811 -2.312 15.710 1.00 90.69 101 THR A CA 1
ATOM 809 C C . THR A 1 101 ? -6.637 -1.497 15.161 1.00 90.69 101 THR A C 1
ATOM 811 O O . THR A 1 101 ? -5.494 -1.963 15.138 1.00 90.69 101 THR A O 1
ATOM 814 N N . GLN A 1 102 ? -6.872 -0.220 14.841 1.00 86.94 102 GLN A N 1
ATOM 815 C CA . GLN A 1 102 ? -5.795 0.721 14.497 1.00 86.94 102 GLN A CA 1
ATOM 816 C C . GLN A 1 102 ? -4.737 0.856 15.609 1.00 86.94 102 GLN A C 1
ATOM 818 O O . GLN A 1 102 ? -3.540 0.970 15.330 1.00 86.94 102 GLN A O 1
ATOM 823 N N . SER A 1 103 ? -5.152 0.797 16.883 1.00 89.62 103 SER A N 1
ATOM 824 C CA . SER A 1 103 ? -4.215 0.791 18.018 1.00 89.62 103 SER A CA 1
ATOM 825 C C . SER A 1 103 ? -3.305 -0.435 17.963 1.00 89.62 103 SER A C 1
ATOM 827 O O . SER A 1 103 ? -2.090 -0.312 18.114 1.00 89.62 103 SER A O 1
ATOM 829 N N . LYS A 1 104 ? -3.865 -1.614 17.661 1.00 91.25 104 LYS A N 1
ATOM 830 C CA . LYS A 1 104 ? -3.079 -2.841 17.513 1.00 91.25 104 LYS A CA 1
ATOM 831 C C . LYS A 1 104 ? -2.143 -2.766 16.304 1.00 91.25 104 LYS A C 1
ATOM 833 O O . LYS A 1 104 ? -0.991 -3.168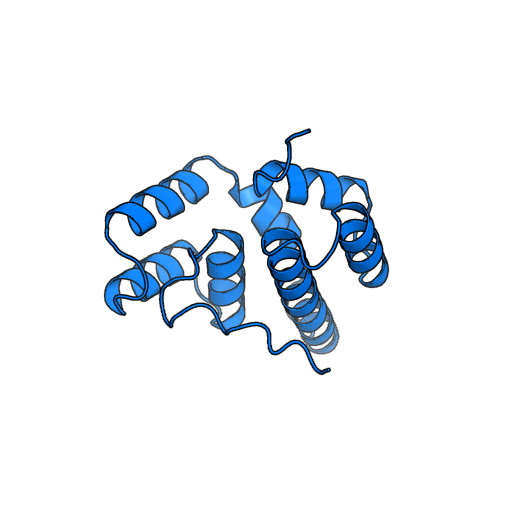 16.426 1.00 91.25 104 LYS A O 1
ATOM 838 N N . LEU A 1 105 ? -2.577 -2.202 15.174 1.00 88.25 105 LEU A N 1
ATOM 839 C CA . LEU A 1 105 ? -1.689 -1.944 14.032 1.00 88.25 105 LEU A CA 1
ATOM 840 C C . LEU A 1 105 ? -0.497 -1.058 14.430 1.00 88.25 105 LEU A C 1
ATOM 842 O O . LEU A 1 105 ? 0.640 -1.342 14.053 1.00 88.25 105 LEU A O 1
ATOM 846 N N . THR A 1 106 ? -0.743 -0.019 15.231 1.00 88.69 106 THR A N 1
ATOM 847 C CA . THR A 1 106 ? 0.306 0.887 15.723 1.00 88.69 106 THR A CA 1
ATOM 848 C C . THR A 1 106 ? 1.309 0.168 16.625 1.00 88.69 106 THR A C 1
ATOM 850 O O . THR A 1 106 ? 2.517 0.356 16.470 1.00 88.69 106 THR A O 1
ATOM 853 N N . GLU A 1 107 ? 0.836 -0.705 17.518 1.00 91.12 107 GLU A N 1
ATOM 854 C CA . GLU A 1 107 ? 1.699 -1.564 18.341 1.00 91.12 107 GLU A CA 1
ATOM 855 C C . GLU A 1 107 ? 2.577 -2.483 17.480 1.00 91.12 107 GLU A C 1
ATOM 857 O O . GLU A 1 107 ? 3.788 -2.554 17.690 1.00 91.12 107 GLU A O 1
ATOM 862 N N . LEU A 1 108 ? 1.991 -3.157 16.482 1.00 91.19 108 LEU A N 1
ATOM 863 C CA . LEU A 1 108 ? 2.722 -4.053 15.580 1.00 91.19 108 LEU A CA 1
ATOM 864 C C . LEU A 1 108 ? 3.793 -3.286 14.791 1.00 91.19 108 LEU A C 1
ATOM 866 O O . LEU A 1 108 ? 4.932 -3.737 14.682 1.00 91.19 108 LEU A O 1
ATOM 870 N N . ALA A 1 109 ? 3.473 -2.091 14.299 1.00 87.31 109 ALA A N 1
ATOM 871 C CA . ALA A 1 109 ? 4.436 -1.261 13.588 1.00 87.31 109 ALA A CA 1
ATOM 872 C C . ALA A 1 109 ? 5.618 -0.823 14.475 1.00 87.31 109 ALA A C 1
ATOM 874 O O . ALA A 1 109 ? 6.768 -0.808 14.021 1.00 87.31 109 ALA A O 1
ATOM 875 N N . ALA A 1 110 ? 5.369 -0.541 15.757 1.00 88.31 110 ALA A N 1
ATOM 876 C CA . ALA A 1 110 ? 6.424 -0.226 16.716 1.00 88.31 110 ALA A CA 1
ATOM 877 C C . ALA A 1 110 ? 7.370 -1.419 16.966 1.00 88.31 110 ALA A C 1
ATOM 879 O O . ALA A 1 110 ? 8.578 -1.213 17.096 1.00 88.31 110 ALA A O 1
ATOM 880 N N . MET A 1 111 ? 6.868 -2.664 16.951 1.00 88.81 111 MET A N 1
ATOM 881 C CA . MET A 1 111 ? 7.695 -3.875 17.126 1.00 88.81 111 MET A CA 1
ATOM 882 C C . MET A 1 111 ? 8.765 -4.042 16.039 1.00 88.81 111 MET A C 1
ATOM 884 O O . MET A 1 111 ? 9.820 -4.621 16.292 1.00 88.81 111 MET A O 1
ATOM 888 N N . VAL A 1 112 ? 8.522 -3.508 14.839 1.00 84.12 112 VAL A N 1
ATOM 889 C CA . VAL A 1 112 ? 9.476 -3.524 13.716 1.00 84.12 112 VAL A CA 1
ATOM 890 C C . VAL A 1 112 ? 10.222 -2.196 13.541 1.00 84.12 112 VAL A C 1
ATOM 892 O O . VAL A 1 112 ? 10.865 -1.967 12.515 1.00 84.12 112 VAL A O 1
ATOM 895 N N . GLY A 1 113 ? 10.170 -1.322 14.550 1.00 83.06 113 GLY A N 1
ATOM 896 C CA . GLY A 1 113 ? 10.956 -0.092 14.612 1.00 83.06 113 GLY A CA 1
ATOM 897 C C . GLY A 1 113 ? 10.392 1.088 13.815 1.00 83.06 113 GLY A C 1
ATOM 898 O O . GLY A 1 113 ? 11.146 2.016 13.515 1.00 83.06 113 GLY A O 1
ATOM 899 N N . MET A 1 114 ? 9.100 1.093 13.457 1.00 80.44 114 MET A N 1
ATOM 900 C CA . MET A 1 114 ? 8.463 2.305 12.921 1.00 80.44 114 MET A CA 1
ATOM 901 C C . MET A 1 114 ? 8.242 3.338 14.023 1.00 80.44 114 MET A C 1
ATOM 903 O O . MET A 1 114 ? 7.798 3.008 15.123 1.00 80.44 114 MET A O 1
ATOM 907 N N . LYS A 1 115 ? 8.504 4.614 13.720 1.00 81.19 115 LYS A N 1
ATOM 908 C CA . LYS A 1 115 ? 8.166 5.706 14.636 1.00 81.19 115 LYS A CA 1
ATOM 909 C C . LYS A 1 115 ? 6.660 5.980 14.560 1.00 81.19 115 LYS A C 1
ATOM 911 O O . LYS A 1 115 ? 6.103 5.930 13.464 1.00 81.19 115 LYS A O 1
ATOM 916 N N . PRO A 1 116 ? 6.005 6.386 15.663 1.00 74.38 116 PRO A N 1
ATOM 917 C CA . PRO A 1 116 ? 4.566 6.679 15.673 1.00 74.38 116 PRO A CA 1
ATOM 918 C C . PRO A 1 116 ? 4.123 7.674 14.591 1.00 74.38 116 PRO A C 1
ATOM 920 O O . PRO A 1 116 ? 3.058 7.534 14.000 1.00 74.38 116 PRO A O 1
ATOM 923 N N . ARG A 1 117 ? 4.974 8.659 14.276 1.00 77.56 117 ARG A N 1
ATOM 924 C CA . ARG A 1 117 ? 4.710 9.661 13.235 1.00 77.56 117 ARG A CA 1
ATOM 925 C C . ARG A 1 117 ? 4.666 9.066 11.821 1.00 77.56 117 ARG A C 1
ATOM 927 O O . ARG A 1 117 ? 3.914 9.563 10.988 1.00 77.56 117 ARG A O 1
ATOM 934 N N . ASP A 1 118 ? 5.453 8.025 11.562 1.00 75.19 118 ASP A N 1
ATOM 935 C CA . ASP A 1 118 ? 5.496 7.339 10.266 1.00 75.19 118 ASP A CA 1
ATOM 936 C C . ASP A 1 118 ? 4.272 6.425 10.110 1.00 75.19 118 ASP A C 1
ATOM 938 O O . ASP A 1 118 ? 3.677 6.363 9.038 1.00 75.19 118 ASP A O 1
ATOM 942 N N . VAL A 1 119 ? 3.836 5.794 11.207 1.00 75.81 119 VAL A N 1
ATOM 943 C CA . VAL A 1 119 ? 2.590 5.010 11.259 1.00 75.81 119 VAL A CA 1
ATOM 944 C C . VAL A 1 119 ? 1.367 5.894 11.020 1.00 75.81 119 VAL A C 1
ATOM 946 O O . VAL A 1 119 ? 0.503 5.537 10.227 1.00 75.81 119 VAL A O 1
ATOM 949 N N . ALA A 1 120 ? 1.310 7.071 11.649 1.00 76.06 120 ALA A N 1
ATOM 950 C CA . ALA A 1 120 ? 0.216 8.017 11.444 1.00 76.06 120 ALA A CA 1
ATOM 951 C C . ALA A 1 120 ? 0.116 8.464 9.974 1.00 76.06 120 ALA A C 1
ATOM 953 O O . ALA A 1 120 ? -0.961 8.426 9.393 1.00 76.06 120 ALA A O 1
ATOM 954 N N . ARG A 1 121 ? 1.245 8.804 9.332 1.00 74.56 121 ARG A N 1
ATOM 955 C CA . ARG A 1 121 ? 1.260 9.147 7.896 1.00 74.56 121 ARG A CA 1
ATOM 956 C C . ARG A 1 121 ? 0.781 8.000 7.015 1.00 74.56 121 ARG A C 1
ATOM 958 O O . ARG A 1 121 ? 0.058 8.243 6.054 1.00 74.56 121 ARG A O 1
ATOM 965 N N . LEU A 1 122 ? 1.199 6.776 7.329 1.00 72.88 122 LEU A N 1
ATOM 966 C CA . LEU A 1 122 ? 0.783 5.577 6.611 1.00 72.88 122 LEU A CA 1
ATOM 967 C C . LEU A 1 122 ? -0.736 5.385 6.701 1.00 72.88 122 LEU A C 1
ATOM 969 O O . LEU A 1 122 ? -1.385 5.232 5.669 1.00 72.88 122 LEU A O 1
ATOM 973 N N . LEU A 1 123 ? -1.300 5.466 7.908 1.00 73.88 123 LEU A N 1
ATOM 974 C CA . LEU A 1 123 ? -2.741 5.372 8.152 1.00 73.88 123 LEU A CA 1
ATOM 975 C C . LEU A 1 123 ? -3.530 6.426 7.363 1.00 73.88 123 LEU A C 1
ATOM 977 O O . LEU A 1 123 ? -4.466 6.068 6.646 1.00 73.88 123 LEU A O 1
ATOM 981 N N . SER A 1 124 ? -3.098 7.689 7.410 1.00 71.94 124 SER A N 1
ATOM 982 C CA . SER A 1 124 ? -3.704 8.772 6.628 1.00 71.94 124 SER A CA 1
ATOM 983 C C . SER A 1 124 ? -3.629 8.508 5.120 1.00 71.94 124 SER A C 1
ATOM 985 O O . SER A 1 124 ? -4.617 8.674 4.409 1.00 71.94 124 SER A O 1
ATOM 987 N N . SER A 1 125 ? -2.474 8.053 4.618 1.00 66.94 125 SER A N 1
ATOM 988 C CA . SER A 1 125 ? -2.270 7.789 3.184 1.00 66.94 125 SER A CA 1
ATOM 989 C C . SER A 1 125 ? -3.057 6.590 2.655 1.00 66.94 125 SER A C 1
ATOM 991 O O . SER A 1 125 ? -3.435 6.574 1.489 1.00 66.94 125 SER A O 1
ATOM 993 N N . ALA A 1 126 ? -3.331 5.603 3.509 1.00 64.38 126 ALA A N 1
ATOM 994 C CA . ALA A 1 126 ? -4.101 4.414 3.163 1.00 64.38 126 ALA A CA 1
ATOM 995 C C . ALA A 1 126 ? -5.616 4.602 3.377 1.00 64.38 126 ALA A C 1
ATOM 997 O O . ALA A 1 126 ? -6.375 3.639 3.297 1.00 64.38 126 ALA A O 1
ATOM 998 N N . GLY A 1 127 ? -6.067 5.836 3.639 1.00 62.78 127 GLY A N 1
ATOM 999 C CA . GLY A 1 127 ? -7.486 6.167 3.768 1.00 62.78 127 GLY A CA 1
ATOM 1000 C C . GLY A 1 127 ? -8.130 5.685 5.070 1.00 62.78 127 GLY A C 1
ATOM 1001 O O . GLY A 1 127 ? -9.354 5.627 5.148 1.00 62.78 127 GLY A O 1
ATOM 1002 N N . PHE A 1 128 ? -7.330 5.358 6.091 1.00 62.44 128 PHE A N 1
ATOM 1003 C CA . PHE A 1 128 ? -7.823 4.948 7.411 1.00 62.44 128 PHE A CA 1
ATOM 1004 C C . PHE A 1 128 ? -8.155 6.131 8.338 1.00 62.44 128 PHE A C 1
ATOM 1006 O O . PHE A 1 128 ? -8.618 5.911 9.458 1.00 62.44 128 PHE A O 1
ATOM 1013 N N . ASP A 1 129 ? -7.968 7.378 7.891 1.00 51.97 129 ASP A N 1
ATOM 1014 C CA . ASP A 1 129 ? -8.458 8.562 8.604 1.00 51.97 129 ASP A CA 1
ATOM 1015 C C . ASP A 1 129 ? -9.980 8.671 8.455 1.00 51.97 129 ASP A C 1
ATOM 1017 O O . ASP A 1 129 ? -10.485 9.343 7.553 1.00 51.97 129 ASP A O 1
ATOM 1021 N N . LYS A 1 130 ? -10.711 7.983 9.340 1.00 36.34 130 LYS A N 1
ATOM 1022 C CA . LYS A 1 130 ? -12.094 8.308 9.717 1.00 36.34 130 LYS A CA 1
ATOM 1023 C C . LYS A 1 130 ? -12.517 7.584 11.001 1.00 36.34 130 LYS A C 1
ATOM 1025 O O . LYS A 1 130 ? -12.926 6.426 10.960 1.00 36.34 130 LYS A O 1
ATOM 1030 N N . ALA A 1 131 ? -12.466 8.321 12.109 1.00 36.62 131 ALA A N 1
ATOM 1031 C CA . ALA A 1 131 ? -13.601 8.583 13.000 1.00 36.62 131 ALA A CA 1
ATOM 1032 C C . ALA A 1 131 ? -13.312 9.866 13.792 1.00 36.62 131 ALA A C 1
ATOM 1034 O O . ALA A 1 131 ? -12.261 9.908 14.468 1.00 36.62 131 ALA A O 1
#

pLDDT: mean 74.89, std 16.49, range [36.34, 95.5]